Protein AF-A0AAW5EEV6-F1 (afdb_monomer_lite)

Secondary structure (DSSP, 8-state):
--S-HHHHHHHHHTSTT-TT---SS-----------GGGB-TTSBBSSSTT-B--GGGGT---HHHHHHHHHHHHHHHHHHHTTPPP----TTT---

Organism: Campylobacter jejuni (NCBI:txid197)

Radius of gyration: 20.52 Å; chains: 1; bounding box: 46×28×51 Å

Sequence (97 aa):
TSLPYEVQTQMLRSVKGFEEAKITRFGYAIEYDYIEPTELYHTLETKKIKNLYCAGQINGTTGYEEAAAQGFMAGVNAVLALDNKEPFILRRDEAYI

Structure (mmCIF, N/CA/C/O backbone):
data_AF-A0AAW5EEV6-F1
#
_entry.id   AF-A0AAW5EEV6-F1
#
loop_
_atom_site.group_PDB
_atom_site.id
_atom_site.type_symbol
_atom_site.label_atom_id
_atom_site.label_alt_id
_atom_site.label_comp_id
_atom_site.label_asym_id
_atom_site.label_entity_id
_atom_site.label_seq_id
_atom_site.pdbx_PDB_ins_code
_atom_site.Cartn_x
_atom_site.Cartn_y
_atom_site.Cartn_z
_atom_site.occupancy
_atom_site.B_iso_or_equiv
_atom_site.auth_seq_id
_atom_site.auth_comp_id
_atom_site.auth_asym_id
_atom_site.auth_atom_id
_atom_site.pdbx_PDB_model_num
ATOM 1 N N . THR A 1 1 ? 14.287 0.354 -12.057 1.00 89.75 1 THR A N 1
ATOM 2 C CA . THR A 1 1 ? 15.737 0.600 -11.896 1.00 89.75 1 THR A CA 1
ATOM 3 C C . THR A 1 1 ? 15.956 2.085 -11.709 1.00 89.75 1 THR A C 1
ATOM 5 O O . THR A 1 1 ? 15.203 2.851 -12.294 1.00 89.75 1 THR A O 1
ATOM 8 N N . SER A 1 2 ? 16.938 2.480 -10.903 1.00 93.94 2 SER A N 1
ATOM 9 C CA . SER A 1 2 ? 17.373 3.874 -10.708 1.00 93.94 2 SER A CA 1
ATOM 10 C C . SER A 1 2 ? 18.720 4.168 -11.383 1.00 93.94 2 SER A C 1
ATOM 12 O O . SER A 1 2 ? 19.345 5.187 -11.108 1.00 93.94 2 SER A O 1
ATOM 14 N N . LEU A 1 3 ? 19.188 3.267 -12.255 1.00 97.25 3 LEU A N 1
ATOM 15 C CA . LEU A 1 3 ? 20.443 3.441 -12.982 1.00 97.25 3 LEU A CA 1
ATOM 16 C C . LEU A 1 3 ? 20.375 4.631 -13.956 1.00 97.25 3 LEU A C 1
ATOM 18 O O . LEU A 1 3 ? 19.288 4.950 -14.448 1.00 97.25 3 LEU A O 1
ATOM 22 N N . PRO A 1 4 ? 21.523 5.237 -14.299 1.00 97.25 4 PRO A N 1
ATOM 23 C CA . PRO A 1 4 ? 21.594 6.287 -15.311 1.00 97.25 4 PRO A CA 1
ATOM 24 C C . PRO A 1 4 ? 20.995 5.881 -16.666 1.00 97.25 4 PRO A C 1
ATOM 26 O O . PRO A 1 4 ? 20.968 4.701 -17.035 1.00 97.25 4 PRO A O 1
ATOM 29 N N . TYR A 1 5 ? 20.521 6.867 -17.427 1.00 96.62 5 TYR A N 1
ATOM 30 C CA . TYR A 1 5 ? 19.776 6.667 -18.675 1.00 96.62 5 TYR A CA 1
ATOM 31 C C . TYR A 1 5 ? 20.550 5.870 -19.736 1.00 96.62 5 TYR A C 1
ATOM 33 O O . TYR A 1 5 ? 19.979 5.032 -20.443 1.00 96.62 5 TYR A O 1
ATOM 41 N N . GLU A 1 6 ? 21.858 6.085 -19.829 1.00 96.62 6 GLU A N 1
ATOM 42 C CA . GLU A 1 6 ? 22.759 5.370 -20.728 1.00 96.62 6 GLU A CA 1
ATOM 43 C C . GLU A 1 6 ? 22.838 3.879 -20.386 1.00 96.62 6 GLU A C 1
ATOM 45 O O . GLU A 1 6 ? 22.767 3.036 -21.283 1.00 96.62 6 GLU A O 1
ATOM 50 N N . VAL A 1 7 ? 22.870 3.544 -19.094 1.00 97.50 7 VAL A N 1
ATOM 51 C CA . VAL A 1 7 ? 22.909 2.156 -18.621 1.00 97.50 7 VAL A CA 1
ATOM 52 C C . VAL A 1 7 ? 21.568 1.474 -18.872 1.00 97.50 7 VAL A C 1
ATOM 54 O O . VAL A 1 7 ? 21.535 0.339 -19.341 1.00 97.50 7 VAL A O 1
ATOM 57 N N . GLN A 1 8 ? 20.449 2.170 -18.643 1.00 98.00 8 GLN A N 1
ATOM 58 C CA . GLN A 1 8 ? 19.119 1.646 -18.978 1.00 98.00 8 GLN A CA 1
ATOM 59 C C . GLN A 1 8 ? 18.976 1.357 -20.477 1.00 98.00 8 GLN A C 1
ATOM 61 O O . GLN A 1 8 ? 18.408 0.334 -20.858 1.00 98.00 8 GLN A O 1
ATOM 66 N N . THR A 1 9 ? 19.528 2.229 -21.325 1.00 97.38 9 THR A N 1
ATOM 67 C CA . THR A 1 9 ? 19.527 2.047 -22.783 1.00 97.38 9 THR A CA 1
ATOM 68 C C . THR A 1 9 ? 20.348 0.825 -23.187 1.00 97.38 9 THR A C 1
ATOM 70 O O . THR A 1 9 ? 19.870 -0.008 -23.954 1.00 97.38 9 THR A O 1
ATOM 73 N N . GLN A 1 10 ? 21.563 0.683 -22.651 1.00 97.44 10 GLN A N 1
ATOM 74 C CA . GLN A 1 10 ? 22.419 -0.478 -22.913 1.00 97.44 10 GLN A CA 1
ATOM 75 C C . GLN A 1 10 ? 21.771 -1.784 -22.437 1.00 97.44 10 GLN A C 1
ATOM 77 O O . GLN A 1 10 ? 21.792 -2.777 -23.161 1.00 97.44 10 GLN A O 1
ATOM 82 N N . MET A 1 11 ? 21.152 -1.766 -21.253 1.00 96.88 11 MET A N 1
ATOM 83 C CA . MET A 1 11 ? 20.428 -2.908 -20.697 1.00 96.88 11 MET A CA 1
ATOM 84 C C . MET A 1 11 ? 19.237 -3.309 -21.572 1.00 96.88 11 MET A C 1
ATOM 86 O O . MET A 1 11 ? 19.018 -4.494 -21.784 1.00 96.88 11 MET A O 1
ATOM 90 N N . LEU A 1 12 ? 18.470 -2.348 -22.097 1.00 97.19 12 LEU A N 1
ATOM 91 C CA . LEU A 1 12 ? 17.343 -2.663 -22.975 1.00 97.19 12 LEU A CA 1
ATOM 92 C C . LEU A 1 12 ? 17.820 -3.269 -24.301 1.00 97.19 12 LEU A C 1
ATOM 94 O O . LEU A 1 12 ? 17.265 -4.266 -24.751 1.00 97.19 12 LEU A O 1
ATOM 98 N N . ARG A 1 13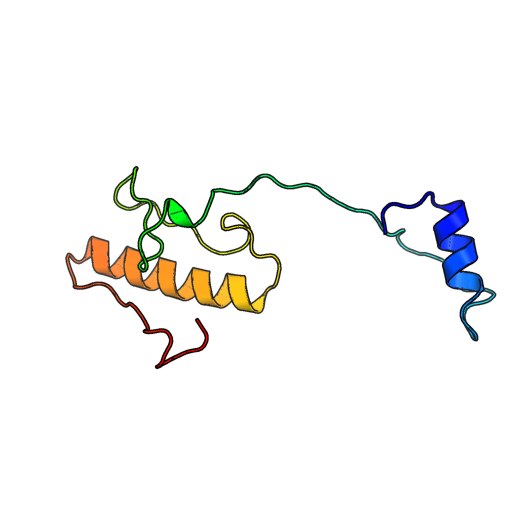 ? 18.875 -2.700 -24.897 1.00 97.50 13 ARG A N 1
ATOM 99 C CA . ARG A 1 13 ? 19.419 -3.145 -26.190 1.00 97.50 13 ARG A CA 1
ATOM 100 C C . ARG A 1 13 ? 20.139 -4.490 -26.141 1.00 97.50 13 ARG A C 1
ATOM 102 O O . ARG A 1 13 ? 20.355 -5.086 -27.191 1.00 97.50 13 ARG A O 1
ATOM 109 N N . SER A 1 14 ? 20.519 -4.973 -24.958 1.00 97.38 14 SER A N 1
ATOM 110 C CA . SER A 1 14 ? 21.096 -6.314 -24.805 1.00 97.38 14 SER A CA 1
ATOM 111 C C . SER A 1 14 ? 20.040 -7.426 -24.819 1.00 97.38 14 SER A C 1
ATOM 113 O O . SER A 1 14 ? 20.391 -8.601 -24.947 1.00 97.38 14 SER A O 1
ATOM 115 N N . VAL A 1 15 ? 18.751 -7.080 -24.715 1.00 98.06 15 VAL A N 1
ATOM 116 C CA . VAL A 1 15 ? 17.641 -8.031 -24.821 1.00 98.06 15 VAL A CA 1
ATOM 117 C C . VAL A 1 15 ? 17.361 -8.320 -26.293 1.00 98.06 15 VAL A C 1
ATOM 119 O O . VAL A 1 15 ? 17.094 -7.412 -27.078 1.00 98.06 15 VAL A O 1
ATOM 122 N N . LYS A 1 16 ? 17.378 -9.605 -26.663 1.00 98.38 16 LYS A N 1
ATOM 123 C CA . LYS A 1 16 ? 17.086 -10.057 -28.029 1.00 98.38 16 LYS A CA 1
ATOM 124 C C . LYS A 1 16 ? 15.731 -9.521 -28.508 1.00 98.38 16 LYS A C 1
ATOM 126 O O . LYS A 1 16 ? 14.709 -9.785 -27.873 1.00 98.38 16 LYS A O 1
ATOM 131 N N . GLY A 1 17 ? 15.728 -8.844 -29.653 1.00 98.06 17 GLY A N 1
ATOM 132 C CA . GLY A 1 17 ? 14.550 -8.210 -30.249 1.00 98.06 17 GLY A CA 1
ATOM 133 C C . GLY A 1 17 ? 14.362 -6.737 -29.872 1.00 98.06 17 GLY A C 1
ATOM 134 O O . GLY A 1 17 ? 13.485 -6.089 -30.445 1.00 98.06 17 GLY A O 1
ATOM 135 N N . PHE A 1 18 ? 15.157 -6.201 -28.937 1.00 98.12 18 PHE A N 1
ATOM 136 C CA . PHE A 1 18 ? 15.116 -4.804 -28.486 1.00 98.12 18 PHE A CA 1
ATOM 137 C C . PHE A 1 18 ? 16.378 -4.006 -28.857 1.00 98.12 18 PHE A C 1
ATOM 139 O O . PHE A 1 18 ? 16.595 -2.913 -28.329 1.00 98.12 18 PHE A O 1
ATOM 146 N N . GLU A 1 19 ? 17.188 -4.491 -29.798 1.00 98.12 19 GLU A N 1
ATOM 147 C CA . GLU A 1 19 ? 18.460 -3.880 -30.208 1.00 98.12 19 GLU A CA 1
ATOM 148 C C . GLU A 1 19 ? 18.285 -2.410 -30.653 1.00 98.12 19 GLU A C 1
ATOM 150 O O . GLU A 1 19 ? 19.101 -1.549 -30.326 1.00 98.12 19 GLU A O 1
ATOM 155 N N . GLU A 1 20 ? 17.162 -2.105 -31.313 1.00 97.12 20 GLU A N 1
ATOM 156 C CA . GLU A 1 20 ? 16.786 -0.762 -31.788 1.00 97.12 20 GLU A CA 1
ATOM 157 C C . GLU A 1 20 ? 15.578 -0.167 -31.035 1.00 97.12 20 GLU A C 1
ATOM 159 O O . GLU A 1 20 ? 14.954 0.800 -31.489 1.00 97.12 20 GLU A O 1
ATOM 164 N N . ALA A 1 21 ? 15.216 -0.733 -29.876 1.00 96.81 21 ALA A N 1
ATOM 165 C CA . ALA A 1 21 ? 14.091 -0.244 -29.084 1.00 96.81 21 ALA A CA 1
ATOM 166 C C . ALA A 1 21 ? 14.319 1.208 -28.624 1.00 96.81 21 ALA A C 1
ATOM 168 O O . ALA A 1 21 ? 15.410 1.595 -28.198 1.00 96.81 21 ALA A O 1
ATOM 169 N N . LYS A 1 22 ? 13.258 2.021 -28.689 1.00 95.88 22 LYS A N 1
ATOM 170 C CA . LYS A 1 22 ? 13.258 3.416 -28.231 1.00 95.88 22 LYS A CA 1
ATOM 171 C C . LYS A 1 22 ? 12.509 3.524 -26.909 1.00 95.88 22 LYS A C 1
ATOM 173 O O . LYS A 1 22 ? 11.348 3.135 -26.818 1.00 95.88 22 LYS A O 1
ATOM 178 N N . ILE A 1 23 ? 13.168 4.083 -25.899 1.00 96.50 23 ILE A N 1
ATOM 179 C CA . ILE A 1 23 ? 12.583 4.291 -24.573 1.00 96.50 23 ILE A CA 1
ATOM 180 C C . ILE A 1 23 ? 11.682 5.530 -24.616 1.00 96.50 23 ILE A C 1
ATOM 182 O O . ILE A 1 23 ? 12.146 6.627 -24.917 1.00 96.50 23 ILE A O 1
ATOM 186 N N . THR A 1 24 ? 10.392 5.364 -24.312 1.00 96.94 24 THR A N 1
ATOM 187 C CA . THR A 1 24 ? 9.429 6.479 -24.204 1.00 96.94 24 THR A CA 1
ATOM 188 C C . THR A 1 24 ? 9.489 7.160 -22.841 1.00 96.94 24 THR A C 1
ATOM 190 O O . THR A 1 24 ? 9.314 8.373 -22.743 1.00 96.94 24 THR A O 1
ATOM 193 N N . ARG A 1 25 ? 9.733 6.380 -21.785 1.00 97.44 25 ARG A N 1
ATOM 194 C CA . ARG A 1 25 ? 9.931 6.834 -20.407 1.00 97.44 25 ARG A CA 1
ATOM 195 C C . ARG A 1 25 ? 10.970 5.943 -19.751 1.00 97.44 25 ARG A C 1
ATOM 197 O O . ARG A 1 25 ? 10.847 4.722 -19.789 1.00 97.44 25 ARG A O 1
ATOM 204 N N . PHE A 1 26 ? 11.985 6.556 -19.167 1.00 97.56 26 PHE A N 1
ATOM 205 C CA . PHE A 1 26 ? 13.019 5.824 -18.455 1.00 97.56 26 PHE A CA 1
ATOM 206 C C . PHE A 1 26 ? 12.519 5.357 -17.090 1.00 97.56 26 PHE A C 1
ATOM 208 O O . PHE A 1 26 ? 11.666 5.993 -16.467 1.00 97.56 26 PHE A O 1
ATOM 215 N N . GLY A 1 27 ? 13.063 4.234 -16.634 1.00 97.12 27 GLY A N 1
ATOM 216 C CA . GLY A 1 27 ? 12.845 3.741 -15.288 1.00 97.12 27 GLY A CA 1
ATOM 217 C C . GLY A 1 27 ? 13.435 4.696 -14.256 1.00 97.12 27 GLY A C 1
ATOM 218 O O . GLY A 1 27 ? 14.442 5.362 -14.493 1.00 97.12 27 GLY A O 1
ATOM 219 N N . TYR A 1 28 ? 12.793 4.740 -13.101 1.00 97.12 28 TYR A N 1
ATOM 220 C CA . TYR A 1 28 ? 13.228 5.506 -11.946 1.00 97.12 28 TYR A CA 1
ATOM 221 C C . TYR A 1 28 ? 12.810 4.757 -10.676 1.00 97.12 28 TYR A C 1
ATOM 223 O O . TYR A 1 28 ? 12.095 3.751 -10.742 1.00 97.12 28 TYR A O 1
ATOM 231 N N . ALA A 1 29 ? 13.301 5.213 -9.530 1.00 96.88 29 ALA A N 1
ATOM 232 C CA . ALA A 1 29 ? 12.848 4.772 -8.218 1.00 96.88 29 ALA A CA 1
ATOM 233 C C . ALA A 1 29 ? 12.324 5.986 -7.450 1.00 96.88 29 ALA A C 1
ATOM 235 O O . ALA A 1 29 ? 12.726 7.117 -7.728 1.00 96.88 29 ALA A O 1
ATOM 236 N N . ILE A 1 30 ? 11.416 5.737 -6.516 1.00 95.25 30 ILE A N 1
ATOM 237 C CA . ILE A 1 30 ? 10.839 6.752 -5.642 1.00 95.25 30 ILE A CA 1
ATOM 238 C C . ILE A 1 30 ? 10.928 6.214 -4.223 1.00 95.25 30 ILE A C 1
ATOM 240 O O . ILE A 1 30 ? 10.731 5.018 -4.004 1.00 95.25 30 ILE A O 1
ATOM 244 N N . GLU A 1 31 ? 11.201 7.105 -3.285 1.00 96.75 31 GLU A N 1
ATOM 245 C CA . GLU A 1 31 ? 11.091 6.838 -1.860 1.00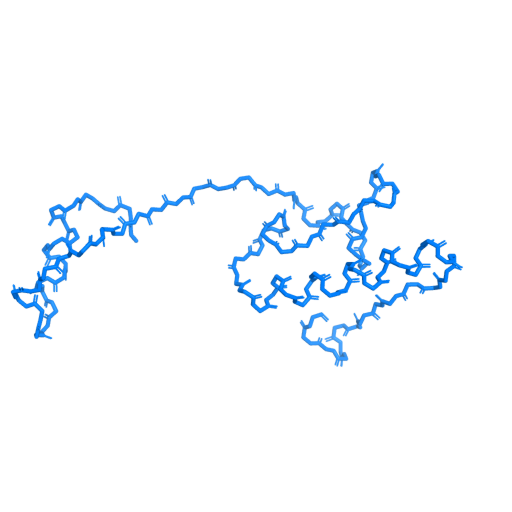 96.75 31 GLU A CA 1
ATOM 246 C C . GLU A 1 31 ? 9.856 7.563 -1.331 1.00 96.75 31 GLU A C 1
ATOM 248 O O . GLU A 1 31 ? 9.584 8.709 -1.699 1.00 96.75 31 GLU A O 1
ATOM 253 N N . TYR A 1 32 ? 9.088 6.865 -0.503 1.00 95.06 32 TYR A N 1
ATOM 254 C CA . TYR A 1 32 ? 7.897 7.391 0.142 1.00 95.06 32 TYR A CA 1
ATOM 255 C C . TYR A 1 32 ? 8.001 7.142 1.639 1.00 95.06 32 TYR A C 1
ATOM 257 O O . TYR A 1 32 ? 8.422 6.063 2.059 1.00 95.06 32 TYR A O 1
ATOM 265 N N . ASP A 1 33 ? 7.552 8.111 2.427 1.00 97.56 33 ASP A N 1
ATOM 266 C CA . ASP A 1 33 ? 7.288 7.887 3.842 1.00 97.56 33 ASP A CA 1
ATOM 267 C C . ASP A 1 33 ? 6.034 7.021 4.013 1.00 97.56 33 ASP A C 1
ATOM 269 O O . ASP A 1 33 ? 5.102 7.056 3.201 1.00 97.56 33 ASP A O 1
ATOM 273 N N . TYR A 1 34 ? 5.998 6.264 5.105 1.00 97.44 34 TYR A N 1
ATOM 274 C CA . TYR A 1 34 ? 4.845 5.472 5.514 1.00 97.44 34 TYR A CA 1
ATOM 275 C C . TYR A 1 34 ? 4.683 5.525 7.036 1.00 97.44 34 TYR A C 1
ATOM 277 O O . TYR A 1 34 ? 5.600 5.9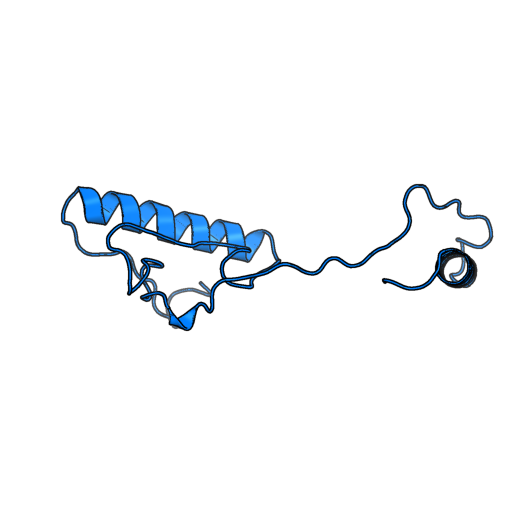02 7.769 1.00 97.44 34 TYR A O 1
ATOM 285 N N . ILE A 1 35 ? 3.497 5.161 7.511 1.00 96.50 35 ILE A N 1
ATOM 286 C CA . ILE A 1 35 ? 3.207 4.977 8.929 1.00 96.50 35 ILE A CA 1
ATOM 287 C C . ILE A 1 35 ? 3.412 3.500 9.252 1.00 96.50 35 ILE A C 1
ATOM 289 O O . ILE A 1 35 ? 2.831 2.635 8.600 1.00 96.50 35 ILE A O 1
ATOM 293 N N . GLU A 1 36 ? 4.211 3.222 10.282 1.00 97.19 36 GLU A N 1
ATOM 294 C CA . GLU A 1 36 ? 4.442 1.868 10.784 1.00 97.19 36 GLU A CA 1
ATOM 295 C C . GLU A 1 36 ? 3.095 1.179 11.107 1.00 97.19 36 GLU A C 1
ATOM 297 O O . GLU A 1 36 ? 2.391 1.625 12.019 1.00 97.19 36 GLU A O 1
ATOM 302 N N . PRO A 1 37 ? 2.707 0.093 10.406 1.00 95.75 37 PRO A N 1
ATOM 303 C CA . PRO A 1 37 ? 1.382 -0.522 10.559 1.00 95.75 37 PRO A CA 1
ATOM 304 C C . PRO A 1 37 ? 1.101 -1.066 11.959 1.00 95.75 37 PRO A C 1
ATOM 306 O O . PRO A 1 37 ? -0.056 -1.251 12.335 1.00 95.75 37 PRO A O 1
ATOM 309 N N . THR A 1 38 ? 2.142 -1.288 12.768 1.00 97.69 38 THR A N 1
ATOM 310 C CA . THR A 1 38 ? 1.982 -1.668 14.179 1.00 97.69 38 THR A CA 1
ATOM 311 C C . THR A 1 38 ? 1.340 -0.566 15.035 1.00 97.69 38 THR A C 1
ATOM 313 O O . THR A 1 38 ? 0.870 -0.853 16.139 1.00 97.69 38 THR A O 1
ATOM 316 N N . GLU A 1 39 ? 1.225 0.665 14.527 1.00 98.12 39 GLU A N 1
ATOM 317 C CA . GLU A 1 39 ? 0.478 1.770 15.144 1.00 98.12 39 GLU A CA 1
ATOM 318 C C . GLU A 1 39 ? -1.045 1.668 14.937 1.00 98.12 39 GLU A C 1
ATOM 320 O O . GLU A 1 39 ? -1.798 2.477 15.488 1.00 98.12 39 GLU A O 1
ATOM 325 N N . LEU A 1 40 ? -1.514 0.671 14.180 1.00 98.31 40 LEU A N 1
ATOM 326 C CA . LEU A 1 40 ? -2.929 0.408 13.925 1.00 98.31 40 LEU A CA 1
ATOM 327 C C . LEU A 1 40 ? -3.439 -0.779 14.756 1.00 98.31 40 LEU A C 1
ATOM 329 O O . LEU A 1 40 ? -2.688 -1.688 15.128 1.00 98.31 40 LEU A O 1
ATOM 333 N N . TYR A 1 41 ? -4.735 -0.785 15.055 1.00 98.06 41 TYR A N 1
ATOM 334 C CA . TYR A 1 41 ? -5.444 -2.007 15.438 1.00 98.06 41 TYR A CA 1
ATOM 335 C C . TYR A 1 41 ? -5.719 -2.873 14.196 1.00 98.06 41 TYR A C 1
ATOM 337 O O . TYR A 1 41 ? -5.615 -2.409 13.064 1.00 98.06 41 TYR A O 1
ATOM 345 N N . HIS A 1 42 ? -6.159 -4.122 14.388 1.00 97.44 42 HIS A N 1
ATOM 346 C CA . HIS A 1 42 ? -6.592 -4.990 13.278 1.00 97.44 42 HIS A CA 1
ATOM 347 C C . HIS A 1 42 ? -7.845 -4.482 12.541 1.00 97.44 42 HIS A C 1
ATOM 349 O O . HIS A 1 42 ? -8.207 -5.011 11.497 1.00 97.44 42 HIS A O 1
ATOM 355 N N . THR A 1 43 ? -8.486 -3.430 13.052 1.00 97.81 43 THR A N 1
ATOM 356 C CA . THR A 1 43 ? -9.548 -2.683 12.369 1.00 97.81 43 THR A CA 1
ATOM 357 C C . THR A 1 43 ? -9.023 -1.682 11.337 1.00 97.81 43 THR A C 1
ATOM 359 O O . THR A 1 43 ? -9.822 -1.106 10.600 1.00 97.81 43 THR A O 1
ATOM 362 N N . LEU A 1 44 ? -7.700 -1.467 11.297 1.00 98.50 44 LEU A N 1
ATOM 363 C CA . LEU A 1 44 ? -6.990 -0.400 10.579 1.00 98.50 44 LEU A CA 1
ATOM 364 C C . LEU A 1 44 ? -7.194 1.014 11.151 1.00 98.50 44 LEU A C 1
ATOM 366 O O . LEU A 1 44 ? -6.733 1.994 10.563 1.00 98.50 44 LEU A O 1
ATOM 370 N N . GLU A 1 45 ? -7.840 1.129 12.314 1.00 98.50 45 GLU A N 1
ATOM 371 C CA . GLU A 1 45 ? -7.908 2.372 13.084 1.00 98.50 45 GLU A CA 1
ATOM 372 C C . GLU A 1 45 ? -6.565 2.648 13.773 1.00 98.50 45 GLU A C 1
ATOM 374 O O . GLU A 1 45 ? -5.935 1.737 14.321 1.00 98.50 45 GLU A O 1
ATOM 379 N N . THR A 1 46 ? -6.129 3.907 13.795 1.00 98.50 46 THR A N 1
ATOM 380 C CA . THR A 1 46 ? -4.915 4.295 14.517 1.00 98.50 46 THR A CA 1
ATOM 381 C C . THR A 1 46 ? -5.111 4.194 16.028 1.00 98.50 46 THR A C 1
ATOM 383 O O . THR A 1 46 ? -6.134 4.601 16.576 1.00 98.50 46 THR A O 1
ATOM 386 N N . LYS A 1 47 ? -4.082 3.731 16.741 1.00 98.38 47 LYS A N 1
ATOM 387 C CA . LYS A 1 47 ? -4.093 3.655 18.212 1.00 98.38 47 LYS A CA 1
ATOM 388 C C . LYS A 1 47 ? -4.081 5.027 18.890 1.00 98.38 47 LYS A C 1
ATOM 390 O O . LYS A 1 47 ? -4.542 5.159 20.020 1.00 98.38 47 LYS A O 1
ATOM 395 N N . LYS A 1 48 ? -3.514 6.036 18.219 1.00 98.00 48 LYS A N 1
ATOM 396 C CA . LYS A 1 48 ? -3.290 7.386 18.763 1.00 98.00 48 LYS A CA 1
ATOM 397 C C . LYS A 1 48 ? -4.470 8.329 18.543 1.00 98.00 48 LYS A C 1
ATOM 399 O O . LYS A 1 48 ? -4.693 9.211 19.368 1.00 98.00 48 LYS A O 1
ATOM 404 N N . ILE A 1 49 ? -5.195 8.177 17.435 1.00 98.06 49 ILE A N 1
ATOM 405 C CA . ILE A 1 49 ? -6.282 9.077 17.042 1.00 98.06 49 ILE A CA 1
ATOM 406 C C . ILE A 1 49 ? -7.519 8.238 16.736 1.00 98.06 49 ILE A C 1
ATOM 408 O O . ILE A 1 49 ? -7.582 7.525 15.736 1.00 98.06 49 ILE A O 1
ATOM 412 N N . LYS A 1 50 ? -8.529 8.368 17.599 1.00 97.25 50 LYS A N 1
ATOM 413 C CA . LYS A 1 50 ? -9.826 7.723 17.396 1.00 97.25 50 LYS A CA 1
ATOM 414 C C . LYS A 1 50 ? -10.462 8.205 16.088 1.00 97.25 50 LYS A C 1
ATOM 416 O O . LYS A 1 50 ? -10.440 9.402 15.795 1.00 97.25 50 LYS A O 1
ATOM 421 N N . ASN A 1 51 ? -11.074 7.284 15.354 1.00 96.81 51 ASN A N 1
ATOM 422 C CA . ASN A 1 51 ? -11.730 7.467 14.061 1.00 96.81 51 ASN A CA 1
ATOM 423 C C . ASN A 1 51 ? -10.806 7.894 12.905 1.00 96.81 51 ASN A C 1
ATOM 425 O O . ASN A 1 51 ? -11.300 8.293 11.849 1.00 96.81 51 ASN A O 1
ATOM 429 N N . LEU A 1 52 ? -9.484 7.799 13.070 1.00 98.25 52 LEU A N 1
ATOM 430 C CA . LEU A 1 52 ? -8.537 7.914 11.963 1.00 98.25 52 LEU A CA 1
ATOM 431 C C . LEU A 1 52 ? -8.151 6.510 11.499 1.00 98.25 52 LEU A C 1
ATOM 433 O O . LEU A 1 52 ? -7.697 5.706 12.308 1.00 98.25 52 LEU A O 1
ATOM 437 N N . TYR A 1 53 ? -8.309 6.232 10.207 1.00 98.50 53 TYR A N 1
ATOM 438 C CA . TYR A 1 53 ? -8.008 4.935 9.601 1.00 98.50 53 TYR A CA 1
ATOM 439 C C . TYR A 1 53 ? -6.963 5.094 8.502 1.00 98.50 53 TYR A C 1
ATOM 441 O O . TYR A 1 53 ? -6.995 6.070 7.747 1.00 98.50 53 TYR A O 1
ATOM 449 N N . CYS A 1 54 ? -6.058 4.126 8.392 1.00 98.38 54 CYS A N 1
ATOM 450 C CA . CYS A 1 54 ? -5.003 4.121 7.382 1.00 98.38 54 CYS A CA 1
ATOM 451 C C . CYS A 1 54 ? -5.066 2.829 6.558 1.00 98.38 54 CYS A C 1
ATOM 453 O O . CYS A 1 54 ? -5.218 1.741 7.112 1.00 98.38 54 CYS A O 1
ATOM 455 N N . ALA A 1 55 ? -4.956 2.940 5.232 1.00 98.44 55 ALA A N 1
ATOM 456 C CA . ALA A 1 55 ? -5.051 1.812 4.307 1.00 98.44 55 ALA A CA 1
ATOM 457 C C . ALA A 1 55 ? -4.185 2.025 3.057 1.00 98.44 55 ALA A C 1
ATOM 459 O O . ALA A 1 55 ? -4.108 3.133 2.523 1.00 98.44 55 ALA A O 1
ATOM 460 N N . GLY A 1 56 ? -3.567 0.949 2.565 1.00 98.31 56 GLY A N 1
ATOM 461 C CA . GLY A 1 56 ? -2.794 0.949 1.323 1.00 98.31 56 GLY A CA 1
ATOM 462 C C . GLY A 1 56 ? -1.368 1.451 1.502 1.00 98.31 56 GLY A C 1
ATOM 463 O O . GLY A 1 56 ? -0.673 1.024 2.425 1.00 98.31 56 GLY A O 1
ATOM 464 N N . GLN A 1 57 ? -0.899 2.324 0.605 1.00 98.12 57 GLN A N 1
ATOM 465 C CA . GLN A 1 57 ? 0.521 2.690 0.562 1.00 98.12 57 GLN A CA 1
ATOM 466 C C . GLN A 1 57 ? 1.024 3.363 1.839 1.00 98.12 57 GLN A C 1
ATOM 468 O O . GLN A 1 57 ? 2.157 3.137 2.254 1.00 98.12 57 GLN A O 1
ATOM 473 N N . ILE A 1 58 ? 0.160 4.121 2.517 1.00 98.00 58 ILE A N 1
ATOM 474 C CA . ILE A 1 58 ? 0.497 4.744 3.801 1.00 98.00 58 ILE A CA 1
ATOM 475 C C . ILE A 1 58 ? 0.824 3.710 4.896 1.00 98.00 58 ILE A C 1
ATOM 477 O O . ILE A 1 58 ? 1.513 4.055 5.846 1.00 98.00 58 ILE A O 1
ATOM 481 N N . ASN A 1 59 ? 0.406 2.448 4.732 1.00 97.62 59 ASN A N 1
ATOM 482 C CA . ASN A 1 59 ? 0.729 1.319 5.612 1.00 97.62 59 ASN A CA 1
ATOM 483 C C . ASN A 1 59 ? 1.934 0.496 5.101 1.00 97.62 59 ASN A C 1
ATOM 485 O O . ASN A 1 59 ? 2.086 -0.670 5.455 1.00 97.62 59 ASN A O 1
ATOM 489 N N . GLY A 1 60 ? 2.755 1.035 4.198 1.00 96.56 60 GLY A N 1
ATOM 490 C CA . GLY A 1 60 ? 3.954 0.355 3.689 1.00 96.56 60 GLY A CA 1
ATOM 491 C C . GLY A 1 60 ? 3.704 -0.730 2.631 1.00 96.56 60 GLY A C 1
ATOM 492 O O . GLY A 1 60 ? 4.645 -1.402 2.217 1.00 96.56 60 GLY A O 1
ATOM 493 N N . THR A 1 61 ? 2.464 -0.904 2.160 1.00 97.00 61 THR A N 1
ATOM 494 C CA . THR A 1 61 ? 2.157 -1.792 1.018 1.00 97.00 61 THR A CA 1
ATOM 495 C C . THR A 1 61 ? 2.310 -1.063 -0.318 1.00 97.00 61 THR A C 1
ATOM 497 O O . THR A 1 61 ? 2.284 0.160 -0.361 1.00 97.00 61 THR A O 1
ATOM 500 N N . THR A 1 62 ? 2.504 -1.774 -1.428 1.00 96.00 62 THR A N 1
ATOM 501 C CA . THR A 1 62 ? 2.712 -1.129 -2.744 1.00 96.00 62 THR A CA 1
ATOM 502 C C . THR A 1 62 ? 1.840 -1.690 -3.862 1.00 96.00 62 THR A C 1
ATOM 504 O O . THR A 1 62 ? 1.671 -1.023 -4.882 1.00 96.00 62 THR A O 1
ATOM 507 N N . GLY A 1 63 ? 1.278 -2.888 -3.685 1.00 96.69 63 GLY A N 1
ATOM 508 C CA . GLY A 1 63 ? 0.386 -3.510 -4.656 1.00 96.69 63 GLY A CA 1
ATOM 509 C C . GLY A 1 63 ? -1.034 -2.948 -4.598 1.00 96.69 63 GLY A C 1
ATOM 510 O O . GLY A 1 63 ? -1.492 -2.406 -3.584 1.00 96.69 63 GLY A O 1
ATOM 511 N N . TYR A 1 64 ? -1.722 -3.027 -5.735 1.00 98.12 64 TYR A N 1
ATOM 512 C CA . TYR A 1 64 ? -3.066 -2.473 -5.884 1.00 98.12 64 TYR A CA 1
ATOM 513 C C . TYR A 1 64 ? -4.091 -3.307 -5.116 1.00 98.12 64 TYR A C 1
ATOM 515 O O . TYR A 1 64 ? -5.027 -2.766 -4.526 1.00 98.12 64 TYR A O 1
ATOM 523 N N . GLU A 1 65 ? -3.894 -4.617 -5.110 1.00 98.25 65 GLU A N 1
ATOM 524 C CA . GLU A 1 65 ? -4.749 -5.620 -4.499 1.00 98.25 65 GLU A CA 1
ATOM 525 C C . GLU A 1 65 ? -4.756 -5.472 -2.974 1.00 98.25 65 GLU A C 1
ATOM 527 O O . GLU A 1 65 ? -5.824 -5.384 -2.360 1.00 98.25 65 GLU A O 1
ATOM 532 N N . GLU A 1 66 ? -3.577 -5.353 -2.364 1.00 98.06 66 GLU A N 1
ATOM 533 C CA . GLU A 1 66 ? -3.424 -5.157 -0.923 1.00 98.06 66 GLU A CA 1
ATOM 534 C C . GLU A 1 66 ? -4.011 -3.815 -0.482 1.00 98.06 66 GLU A C 1
ATOM 536 O O . GLU A 1 66 ? -4.682 -3.741 0.552 1.00 98.06 66 GLU A O 1
ATOM 541 N N . ALA A 1 67 ? -3.800 -2.756 -1.271 1.00 98.31 67 ALA A N 1
ATOM 542 C CA . ALA A 1 67 ? -4.349 -1.440 -0.974 1.00 98.31 67 ALA A CA 1
ATOM 543 C C . ALA A 1 67 ? -5.878 -1.411 -1.069 1.00 98.31 67 ALA A C 1
ATOM 545 O O . ALA A 1 67 ? -6.535 -0.844 -0.192 1.00 98.31 67 ALA A O 1
ATOM 546 N N . ALA A 1 68 ? -6.454 -2.046 -2.092 1.00 98.56 68 ALA A N 1
ATOM 547 C CA . ALA A 1 68 ? -7.900 -2.134 -2.262 1.00 98.56 68 ALA A CA 1
ATOM 548 C C . ALA A 1 68 ? -8.557 -2.905 -1.111 1.00 98.56 68 ALA A C 1
ATOM 550 O O . ALA A 1 68 ? -9.560 -2.456 -0.552 1.00 98.56 68 ALA A O 1
ATOM 551 N N . ALA A 1 69 ? -7.971 -4.037 -0.725 1.00 98.31 69 ALA A N 1
ATOM 552 C CA . ALA A 1 69 ? -8.509 -4.877 0.330 1.00 98.31 69 ALA A CA 1
ATOM 553 C C . ALA A 1 69 ? -8.420 -4.181 1.709 1.00 98.31 69 ALA A C 1
ATOM 555 O O . ALA A 1 69 ? -9.411 -4.142 2.443 1.00 98.31 69 ALA A O 1
ATOM 556 N N . GLN A 1 70 ? -7.293 -3.529 2.029 1.00 98.56 70 GLN A N 1
ATOM 557 C CA . GLN A 1 70 ? -7.182 -2.703 3.241 1.00 98.56 70 GLN A CA 1
ATOM 558 C C . GLN A 1 70 ? -8.171 -1.533 3.224 1.00 98.56 70 GLN A C 1
ATOM 560 O O . GLN A 1 70 ? -8.819 -1.256 4.231 1.00 98.56 70 GLN A O 1
ATOM 565 N N . GLY A 1 71 ? -8.313 -0.854 2.081 1.00 98.56 71 GLY A N 1
ATOM 566 C CA . GLY A 1 71 ? -9.237 0.270 1.924 1.00 98.56 71 GLY A CA 1
ATOM 567 C C . GLY A 1 71 ? -10.686 -0.138 2.181 1.00 98.56 71 GLY A C 1
ATOM 568 O O . GLY A 1 71 ? -11.415 0.581 2.863 1.00 98.56 71 GLY A O 1
ATOM 569 N N . PHE A 1 72 ? -11.079 -1.324 1.709 1.00 98.44 72 PHE A N 1
ATOM 570 C CA . PHE A 1 72 ? -12.383 -1.904 2.011 1.00 98.44 72 PHE A CA 1
ATOM 571 C C . PHE A 1 72 ? -12.569 -2.126 3.519 1.00 98.44 72 PHE A C 1
ATOM 573 O O . PHE A 1 72 ? -13.543 -1.630 4.085 1.00 98.44 72 PHE A O 1
ATOM 580 N N . MET A 1 73 ? -11.633 -2.807 4.188 1.00 98.25 73 MET A N 1
ATOM 581 C CA . MET A 1 73 ? -11.741 -3.077 5.629 1.00 98.25 73 MET A CA 1
ATOM 582 C C . MET A 1 73 ? -11.761 -1.797 6.470 1.00 98.25 73 MET A C 1
ATOM 584 O O . MET A 1 73 ? -12.608 -1.656 7.353 1.00 98.25 73 MET A O 1
ATOM 588 N N . ALA A 1 74 ? -10.875 -0.845 6.169 1.00 98.50 74 ALA A N 1
ATOM 589 C CA . ALA A 1 74 ? -10.826 0.451 6.836 1.00 98.50 74 ALA A CA 1
ATOM 590 C C . ALA A 1 74 ? -12.140 1.223 6.649 1.00 98.50 74 ALA A C 1
ATOM 592 O O . ALA A 1 74 ? -12.678 1.763 7.612 1.00 98.50 74 ALA A O 1
ATOM 593 N N . GLY A 1 75 ? -12.692 1.233 5.431 1.00 98.56 75 GLY A N 1
ATOM 594 C CA . GLY A 1 75 ? -13.967 1.886 5.133 1.00 98.56 75 GLY A CA 1
ATOM 595 C C . GLY A 1 75 ? -15.147 1.254 5.873 1.00 98.56 75 GLY A C 1
ATOM 596 O O . GLY A 1 75 ? -15.948 1.972 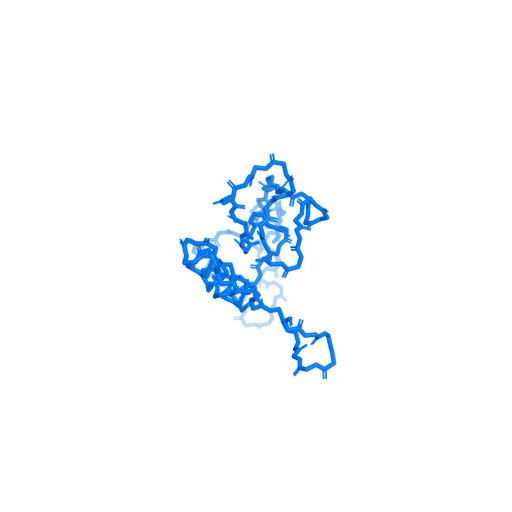6.473 1.00 98.56 75 GLY A O 1
ATOM 597 N N . VAL A 1 76 ? -15.234 -0.080 5.888 1.00 98.62 76 VAL A N 1
ATOM 598 C CA . VAL A 1 76 ? -16.267 -0.811 6.641 1.00 98.62 76 VAL A CA 1
ATOM 599 C C . VAL A 1 76 ? -16.175 -0.483 8.133 1.00 98.62 76 VAL A C 1
ATOM 601 O O . VAL A 1 76 ? -17.178 -0.101 8.736 1.00 98.62 76 VAL A O 1
ATOM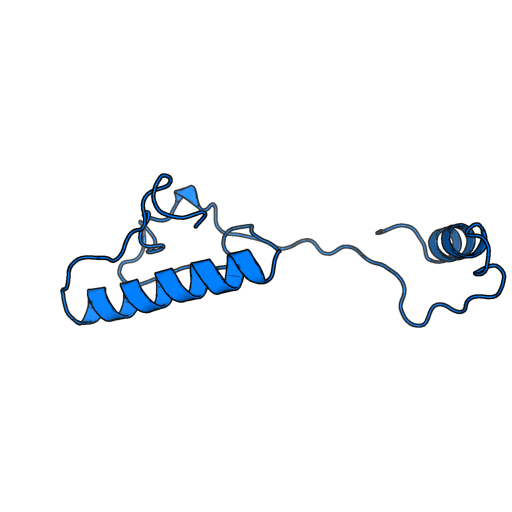 604 N N . ASN A 1 77 ? -14.979 -0.557 8.722 1.00 98.69 77 ASN A N 1
ATOM 605 C CA . ASN A 1 77 ? -14.783 -0.279 10.146 1.00 98.69 77 ASN A CA 1
ATOM 606 C C . ASN A 1 77 ? -15.030 1.185 10.516 1.00 98.69 77 ASN A C 1
ATOM 608 O O . ASN A 1 77 ? -15.625 1.445 11.561 1.00 98.69 77 ASN A O 1
ATOM 612 N N . ALA A 1 78 ? -14.669 2.132 9.648 1.00 98.50 78 ALA A N 1
ATOM 613 C CA . ALA A 1 78 ? -14.973 3.542 9.857 1.00 98.50 78 ALA A CA 1
ATOM 614 C C . ALA A 1 78 ? -16.485 3.792 9.965 1.00 98.50 78 ALA A C 1
ATOM 616 O O . ALA A 1 78 ? -16.924 4.506 10.866 1.00 98.50 78 ALA A O 1
ATOM 617 N N . VAL A 1 79 ? -17.295 3.171 9.099 1.00 98.50 79 VAL A N 1
ATOM 618 C CA . VAL A 1 79 ? -18.763 3.284 9.159 1.00 98.50 79 VAL A CA 1
ATOM 619 C C . VAL A 1 79 ? -19.329 2.584 10.398 1.00 98.50 79 VAL A C 1
ATOM 621 O O . VAL A 1 79 ? -20.173 3.154 11.087 1.00 98.50 79 VAL A O 1
ATOM 624 N N . LEU A 1 80 ? -18.848 1.380 10.726 1.00 98.38 80 LEU A N 1
ATOM 625 C CA . LEU A 1 80 ? -19.287 0.655 11.926 1.00 98.38 80 LEU A CA 1
ATOM 626 C C . LEU A 1 80 ? -18.998 1.448 13.209 1.00 98.38 80 LEU A C 1
ATOM 628 O O . LEU A 1 80 ? -19.854 1.506 14.091 1.00 98.38 80 LEU A O 1
ATOM 632 N N . ALA A 1 81 ? -17.847 2.120 13.288 1.00 98.00 81 ALA A N 1
ATOM 633 C CA . ALA A 1 81 ? -17.491 2.966 14.423 1.00 98.00 81 ALA A CA 1
ATOM 634 C C . ALA A 1 81 ? -18.419 4.184 14.576 1.00 98.00 81 ALA A C 1
ATOM 636 O O . ALA A 1 81 ? -18.783 4.527 15.702 1.00 98.00 81 ALA A O 1
ATOM 637 N N . LEU A 1 82 ? -18.848 4.812 13.471 1.00 97.50 82 LEU A N 1
ATOM 638 C CA . LEU A 1 82 ? -19.838 5.902 13.503 1.00 97.50 82 LEU A CA 1
ATOM 639 C C . LEU A 1 82 ? -21.191 5.432 14.055 1.00 97.50 82 LEU A C 1
ATOM 641 O O . LEU A 1 82 ? -21.839 6.158 14.810 1.00 97.50 82 LEU A O 1
ATOM 645 N N . ASP A 1 83 ? -21.577 4.202 13.725 1.00 97.62 83 ASP A N 1
ATOM 646 C CA . ASP A 1 83 ? -22.812 3.567 14.188 1.00 97.62 83 ASP A CA 1
ATOM 647 C C . ASP A 1 83 ? -22.692 2.924 15.586 1.00 97.62 83 ASP A C 1
ATOM 649 O O . ASP A 1 83 ? -23.665 2.343 16.072 1.00 97.62 83 ASP A O 1
ATOM 653 N N . ASN A 1 84 ? -21.528 3.008 16.246 1.00 96.88 84 ASN A N 1
ATOM 654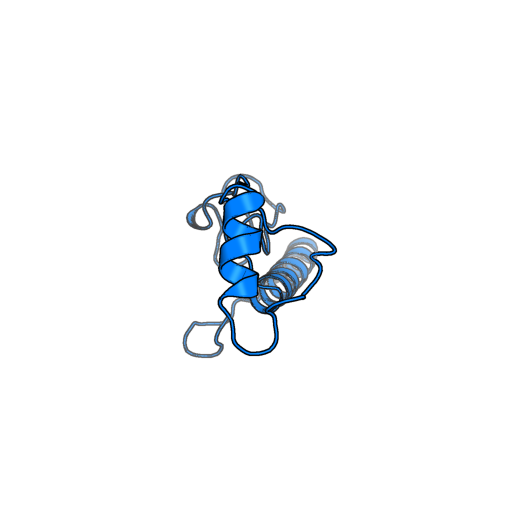 C CA . ASN A 1 84 ? -21.204 2.296 17.493 1.00 96.88 84 ASN A CA 1
ATOM 655 C C . ASN A 1 84 ? -21.469 0.778 17.416 1.00 96.88 84 ASN A C 1
ATOM 657 O O . ASN A 1 84 ? -21.999 0.176 18.352 1.00 96.88 84 ASN A O 1
ATOM 661 N N . LYS A 1 85 ? -21.127 0.166 16.281 1.00 98.38 85 LYS A N 1
ATOM 662 C CA . LYS A 1 85 ? -21.226 -1.279 16.045 1.00 98.38 85 LYS A CA 1
ATOM 663 C C . LYS A 1 85 ? -19.877 -1.962 16.253 1.00 98.38 85 LYS A C 1
ATOM 665 O O . LYS A 1 85 ? -18.827 -1.328 16.180 1.00 98.38 85 LYS A O 1
ATOM 670 N N . GLU A 1 86 ? -19.930 -3.273 16.470 1.00 97.69 86 GLU A N 1
ATOM 671 C CA . GLU A 1 86 ? -18.736 -4.114 16.545 1.00 97.69 86 GLU A CA 1
ATOM 672 C C . GLU A 1 86 ? -17.924 -4.045 15.244 1.00 97.69 86 GLU A C 1
ATOM 674 O O . GLU A 1 86 ? -18.515 -3.990 14.159 1.00 97.69 86 GLU A O 1
ATOM 679 N N . PRO A 1 87 ? -16.584 -4.062 15.329 1.00 97.81 87 PRO A N 1
ATOM 680 C CA . PRO A 1 87 ? -15.730 -3.983 14.159 1.00 97.81 87 PRO A CA 1
ATOM 681 C C . PRO A 1 87 ? -15.759 -5.270 13.331 1.00 97.81 87 PRO A C 1
ATOM 683 O O . PRO A 1 87 ? -15.880 -6.385 13.840 1.00 97.81 87 PRO A O 1
ATOM 686 N N . PHE A 1 88 ? -15.556 -5.106 12.031 1.00 97.62 88 PHE A N 1
ATOM 687 C CA . PHE A 1 88 ? -15.303 -6.175 11.083 1.00 97.62 88 PHE A CA 1
ATOM 688 C C . PHE A 1 88 ? -13.801 -6.484 11.020 1.00 97.62 88 PHE A C 1
ATOM 690 O O . PHE A 1 88 ? -12.993 -5.669 10.564 1.00 97.62 88 PHE A O 1
ATOM 697 N N . ILE A 1 89 ? -13.425 -7.679 11.471 1.00 97.44 89 ILE A N 1
ATOM 698 C CA . ILE A 1 89 ? -12.045 -8.172 11.452 1.00 97.44 89 ILE A CA 1
ATOM 699 C C . ILE A 1 89 ? -12.071 -9.598 10.909 1.00 97.44 89 ILE A C 1
ATOM 701 O O . ILE A 1 89 ? -12.758 -10.451 11.467 1.00 97.44 89 ILE A O 1
ATOM 705 N N . LEU A 1 90 ? -11.319 -9.850 9.838 1.00 96.38 90 LEU A N 1
ATOM 706 C CA . LEU A 1 90 ? -11.103 -11.195 9.314 1.00 96.38 90 LEU A CA 1
ATOM 707 C C . LEU A 1 90 ? -9.899 -11.813 10.012 1.00 96.38 90 LEU A C 1
ATOM 709 O O . LEU A 1 90 ? -8.883 -11.148 10.236 1.00 96.38 90 LEU A O 1
ATOM 713 N N . ARG A 1 91 ? -10.011 -13.084 10.395 1.00 96.62 91 ARG A N 1
ATOM 714 C CA . ARG A 1 91 ? -8.866 -13.799 10.947 1.00 96.62 91 ARG A CA 1
ATOM 715 C C . ARG A 1 91 ? -7.971 -14.312 9.825 1.00 96.62 91 ARG A C 1
ATOM 717 O O . ARG A 1 91 ? -8.427 -14.672 8.743 1.00 96.62 91 ARG A O 1
ATOM 724 N N . ARG A 1 92 ? -6.690 -14.481 10.152 1.00 96.06 92 ARG A N 1
ATOM 725 C CA . ARG A 1 92 ? -5.671 -15.040 9.248 1.00 96.06 92 ARG A CA 1
ATOM 726 C C . ARG A 1 92 ? -5.963 -16.457 8.730 1.00 96.06 92 ARG A C 1
ATOM 728 O O . ARG A 1 92 ? -5.270 -16.922 7.834 1.00 96.06 92 ARG A O 1
ATOM 735 N N . ASP A 1 93 ? -6.879 -17.186 9.368 1.00 97.56 93 ASP A N 1
ATOM 736 C CA . ASP A 1 93 ? -7.343 -18.518 8.959 1.00 97.56 93 ASP A CA 1
ATOM 737 C C . ASP A 1 93 ? -8.624 -18.474 8.106 1.00 97.56 93 ASP A C 1
ATOM 739 O O . ASP A 1 93 ? -9.037 -19.505 7.583 1.00 97.56 93 ASP A O 1
ATOM 743 N N . GLU A 1 94 ? -9.240 -17.300 7.942 1.00 97.25 94 GLU A N 1
ATOM 744 C CA . GLU A 1 94 ? -10.477 -17.096 7.177 1.00 97.25 94 GLU A CA 1
ATOM 745 C C . GLU A 1 94 ? -10.209 -16.460 5.811 1.00 97.25 94 GLU A C 1
ATOM 747 O O . GLU A 1 94 ? -10.856 -16.816 4.824 1.00 97.25 94 GLU A O 1
ATOM 752 N N . ALA A 1 95 ? -9.257 -15.527 5.746 1.00 96.56 95 ALA A N 1
ATOM 753 C CA . ALA A 1 95 ? -8.912 -14.802 4.533 1.00 96.56 95 ALA A CA 1
ATOM 754 C C . ALA A 1 95 ? -7.409 -14.503 4.451 1.00 96.56 95 ALA A C 1
ATOM 756 O O . ALA A 1 95 ? -6.683 -14.551 5.442 1.00 96.56 95 ALA A O 1
ATOM 757 N N . TYR A 1 96 ? -6.947 -14.205 3.232 1.00 95.81 96 TYR A N 1
ATOM 758 C CA . TYR A 1 96 ? -5.577 -13.739 2.995 1.00 95.81 96 TYR A CA 1
ATOM 759 C C . TYR A 1 96 ? -5.328 -12.318 3.510 1.00 95.81 96 TYR A C 1
ATOM 761 O O . TYR A 1 96 ? -4.177 -11.995 3.800 1.00 95.81 96 TYR A O 1
ATOM 769 N N . ILE A 1 97 ? -6.378 -11.488 3.571 1.00 91.44 97 ILE A N 1
ATOM 770 C CA . ILE A 1 97 ? -6.328 -10.167 4.201 1.00 91.44 97 ILE A CA 1
ATOM 771 C C . ILE A 1 97 ? -6.573 -10.265 5.705 1.00 91.44 97 ILE A C 1
ATOM 773 O O . ILE A 1 97 ? -7.441 -11.077 6.097 1.00 91.44 97 ILE A O 1
#

pLDDT: mean 97.38, std 1.34, range [89.75, 98.69]

Foldseek 3Di:
DADDPVVQQVVQLVDPPRVVPDDPDDDRDDDDAADAQVQADLLQAGPVDPLDGDAAVNNVHDDPVRRVVSVVSNVQQSVCVVVVHDHDGDDVVGDVD

InterPro domains:
  IPR002218 tRNA uridine 5-carboxymethylaminomethyl modification enzyme MnmG-related [PTHR11806] (1-97)
  IPR020595 MnmG-related, conserved site [PS01281] (55-78)
  IPR036188 FAD/NAD(P)-binding domain superfamily [G3DSA:3.50.50.60] (3-97)
  IPR036188 FAD/NAD(P)-binding domain superfamily [SSF51905] (13-89)
  IPR040131 MnmG, N-terminal domain [PF01134] (1-86)